Protein AF-K0RZ16-F1 (afdb_monomer)

Sequence (158 aa):
MEVPRKKAKTCPGDDTADDGATTSTAARRIAELRAELAKCKREHSRVVAELEREKIATEERHVQLVRNLNGALKWAYTVKAIPRDHWLEKGYTEEYADAMDEFQDRFKRIIKELRTGMVDGLISVTFRLLDHEDNNVTADHDDLLIPYWKEFADALIH

Mean predicted aligned error: 12.99 Å

Organism: Thalassiosira oceanica (NCBI:txid159749)

Secondary structure (DSSP, 8-state):
---PPPPP---------SHHHHHHHHHHHHHHHHHHHHHHHHHHHHHHHHHHHHHHHHHHHHHHHHHHHHHHHHHHHHPPPPPHHHHHHTT--HHHHHHHHHHHHHHHHHHHHHHHT---S--------B-TTSPBPPPPP-GGGHHHHHHHHHHH--

Structure (mmCIF, N/CA/C/O backbone):
data_AF-K0RZ16-F1
#
_entry.id   AF-K0RZ16-F1
#
loop_
_atom_site.group_PDB
_atom_site.id
_atom_site.type_symbol
_atom_site.label_atom_id
_atom_site.label_alt_id
_atom_site.label_comp_id
_atom_site.label_asym_id
_atom_site.label_entity_id
_atom_site.label_seq_id
_atom_site.pdbx_PDB_ins_code
_atom_site.Cartn_x
_atom_site.Cartn_y
_atom_site.Cartn_z
_atom_site.occupancy
_atom_site.B_iso_or_equiv
_atom_site.auth_seq_id
_atom_site.auth_comp_id
_atom_site.auth_asym_id
_atom_site.auth_atom_id
_atom_site.pdbx_PDB_model_num
ATOM 1 N N . MET A 1 1 ? 74.389 39.189 -91.836 1.00 38.91 1 MET A N 1
ATOM 2 C CA . MET A 1 1 ? 73.821 39.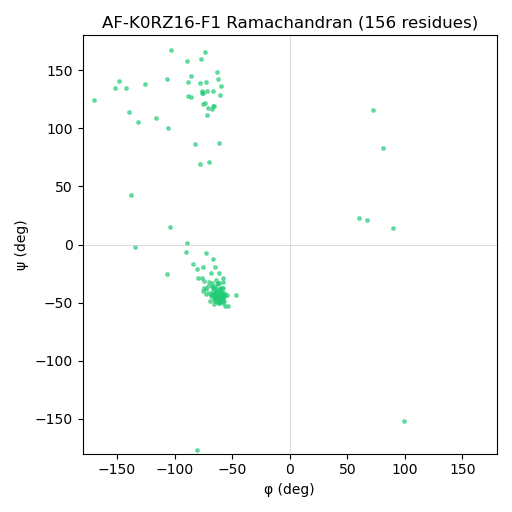181 -90.474 1.00 38.91 1 MET A CA 1
ATOM 3 C C . MET A 1 1 ? 72.768 38.090 -90.419 1.00 38.91 1 MET A C 1
ATOM 5 O O . MET A 1 1 ? 71.745 38.215 -91.079 1.00 38.91 1 MET A O 1
ATOM 9 N N . GLU A 1 2 ? 73.084 36.987 -89.745 1.00 45.41 2 GLU A N 1
ATOM 10 C CA . GLU A 1 2 ? 72.172 35.869 -89.484 1.00 45.41 2 GLU A CA 1
ATOM 11 C C . GLU A 1 2 ? 71.188 36.233 -88.371 1.00 45.41 2 GLU A C 1
ATOM 13 O O . GLU A 1 2 ? 71.631 36.682 -87.319 1.00 45.41 2 GLU A O 1
ATOM 18 N N . VAL A 1 3 ? 69.886 35.986 -88.570 1.00 39.47 3 VAL A N 1
ATOM 19 C CA . VAL A 1 3 ? 68.879 35.864 -87.496 1.00 39.47 3 VAL A CA 1
ATOM 20 C C . VAL A 1 3 ? 67.794 34.853 -87.956 1.00 39.47 3 VAL A C 1
ATOM 22 O O . VAL A 1 3 ? 67.484 34.815 -89.149 1.00 39.47 3 VAL A O 1
ATOM 25 N N . PRO A 1 4 ? 67.266 33.972 -87.075 1.00 47.09 4 PRO A N 1
ATOM 26 C CA . PRO A 1 4 ? 67.050 32.559 -87.400 1.00 47.09 4 PRO A CA 1
ATOM 27 C C . PRO A 1 4 ? 65.603 32.127 -87.715 1.00 47.09 4 PRO A C 1
ATOM 29 O O . PRO A 1 4 ? 64.617 32.817 -87.462 1.00 47.09 4 PRO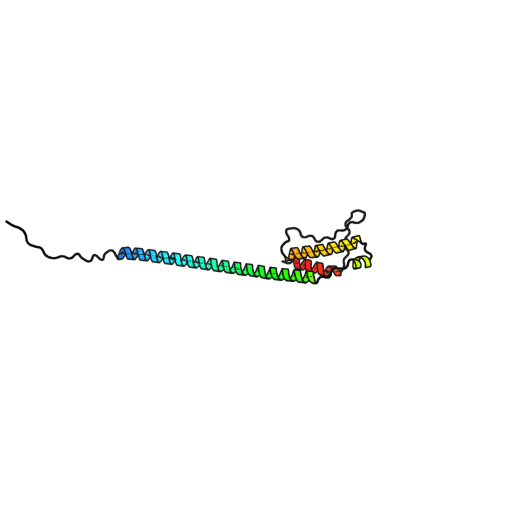 A O 1
ATOM 32 N N . ARG A 1 5 ? 65.509 30.907 -88.267 1.00 50.09 5 ARG A N 1
ATOM 33 C CA . ARG A 1 5 ? 64.298 30.194 -88.712 1.00 50.09 5 ARG A CA 1
ATOM 34 C C . ARG A 1 5 ? 63.299 29.939 -87.570 1.00 50.09 5 ARG A C 1
ATOM 36 O O . ARG A 1 5 ? 63.642 29.327 -86.561 1.00 50.09 5 ARG A O 1
ATOM 43 N N . LYS A 1 6 ? 62.034 30.318 -87.792 1.00 49.41 6 LYS A N 1
ATOM 44 C CA . LYS A 1 6 ? 60.875 29.978 -86.948 1.00 49.41 6 LYS A CA 1
ATOM 45 C C . LYS A 1 6 ? 60.615 28.465 -86.984 1.00 49.41 6 LYS A C 1
ATOM 47 O O . LYS A 1 6 ? 60.326 27.921 -88.047 1.00 49.41 6 LYS A O 1
ATOM 52 N N . LYS A 1 7 ? 60.684 27.794 -85.829 1.00 48.12 7 LYS A N 1
ATOM 53 C CA . LYS A 1 7 ? 60.157 26.432 -85.647 1.00 48.12 7 LYS A CA 1
ATOM 54 C C . LYS A 1 7 ? 58.692 26.517 -85.227 1.00 48.12 7 LYS A C 1
ATOM 56 O O . LYS A 1 7 ? 58.351 27.241 -84.296 1.00 48.12 7 LYS A O 1
ATOM 61 N N . ALA A 1 8 ? 57.841 25.796 -85.946 1.00 49.41 8 ALA A N 1
ATOM 62 C CA . ALA A 1 8 ? 56.441 25.603 -85.612 1.00 49.41 8 ALA A CA 1
ATOM 63 C C . ALA A 1 8 ? 56.262 24.382 -84.703 1.00 49.41 8 ALA A C 1
ATOM 65 O O . ALA A 1 8 ? 57.043 23.437 -84.784 1.00 49.41 8 ALA A O 1
ATOM 66 N N . LYS A 1 9 ? 55.125 24.398 -83.993 1.00 51.78 9 LYS A N 1
ATOM 67 C CA . LYS A 1 9 ? 54.388 23.245 -83.458 1.00 51.78 9 LYS A CA 1
ATOM 68 C C . LYS A 1 9 ? 55.047 22.547 -82.267 1.00 51.78 9 LYS A C 1
ATOM 70 O O . LYS A 1 9 ? 56.094 21.935 -82.408 1.00 51.78 9 LYS A O 1
ATOM 75 N N . THR A 1 10 ? 54.381 22.589 -81.115 1.00 40.34 10 THR A N 1
ATOM 76 C CA . THR A 1 10 ? 53.823 21.414 -80.415 1.00 40.34 10 THR A CA 1
ATOM 77 C C . THR A 1 10 ? 52.945 21.951 -79.278 1.00 40.34 10 THR A C 1
ATOM 79 O O . THR A 1 10 ? 53.396 22.775 -78.489 1.00 40.34 10 THR A O 1
ATOM 82 N N . CYS A 1 11 ? 51.674 21.553 -79.244 1.00 47.31 11 CYS A N 1
ATOM 83 C CA . CYS A 1 11 ? 50.809 21.740 -78.080 1.00 47.31 11 CYS A CA 1
ATOM 84 C C . CYS A 1 11 ? 51.276 20.765 -76.987 1.00 47.31 11 CYS A C 1
ATOM 86 O O . CYS A 1 11 ? 51.416 19.587 -77.316 1.00 47.31 11 CYS A O 1
ATOM 88 N N . PRO A 1 12 ? 51.468 21.171 -75.722 1.00 47.12 12 PRO A N 1
ATOM 89 C CA . PRO A 1 12 ? 51.292 20.227 -74.627 1.00 47.12 12 PRO A CA 1
ATOM 90 C C . PRO A 1 12 ? 49.773 20.004 -74.542 1.00 47.12 12 PRO A C 1
ATOM 92 O O . PRO A 1 12 ? 49.012 20.956 -74.403 1.00 47.12 12 PRO A O 1
ATOM 95 N N . GLY A 1 13 ? 49.258 18.826 -74.880 1.00 42.22 13 GLY A N 1
ATOM 96 C CA . GLY A 1 13 ? 49.574 17.617 -74.135 1.00 42.22 13 GLY A CA 1
ATOM 97 C C . GLY A 1 13 ? 48.670 17.658 -72.916 1.00 42.22 13 GLY A C 1
ATOM 98 O O . GLY A 1 13 ? 49.044 18.218 -71.895 1.00 42.22 13 GLY A O 1
ATOM 99 N N . ASP A 1 14 ? 47.435 17.204 -73.115 1.00 52.53 14 ASP A N 1
ATOM 100 C CA . ASP A 1 14 ? 46.444 16.965 -72.075 1.00 52.53 14 ASP A CA 1
ATOM 101 C C . ASP A 1 14 ? 47.019 15.892 -71.139 1.00 52.53 14 ASP A C 1
ATOM 103 O O . ASP A 1 14 ? 46.861 14.695 -71.372 1.00 52.53 14 ASP A O 1
ATOM 107 N N . ASP A 1 15 ? 47.789 16.316 -70.135 1.00 46.03 15 ASP A N 1
ATOM 108 C CA . ASP A 1 15 ? 48.266 15.442 -69.068 1.00 46.03 15 ASP A CA 1
ATOM 109 C C . ASP A 1 15 ? 47.112 15.227 -68.083 1.00 46.03 15 ASP A C 1
ATOM 111 O O . ASP A 1 15 ? 47.109 15.685 -66.939 1.00 46.03 15 ASP A O 1
ATOM 115 N N . THR A 1 16 ? 46.102 14.492 -68.550 1.00 54.75 16 THR A N 1
ATOM 116 C CA . THR A 1 16 ? 45.113 13.820 -67.711 1.00 54.75 16 THR A CA 1
ATOM 117 C C . THR A 1 16 ? 45.813 12.664 -66.983 1.00 54.75 16 THR A C 1
ATOM 119 O O . THR A 1 16 ? 45.643 11.490 -67.302 1.00 54.75 16 THR A O 1
ATOM 122 N N . ALA A 1 17 ? 46.674 12.990 -66.021 1.00 52.56 17 ALA A N 1
ATOM 123 C CA . ALA A 1 17 ? 47.398 12.015 -65.210 1.00 52.56 17 ALA A CA 1
ATOM 124 C C . ALA A 1 17 ? 47.433 12.429 -63.730 1.00 52.56 17 ALA A C 1
ATOM 126 O O . ALA A 1 17 ? 48.458 12.311 -63.072 1.00 52.56 17 ALA A O 1
ATOM 127 N N . ASP A 1 18 ? 46.305 12.907 -63.199 1.00 51.34 18 ASP A N 1
ATOM 128 C CA . ASP A 1 18 ? 46.119 13.121 -61.750 1.00 51.34 18 ASP A CA 1
ATOM 129 C C . ASP A 1 18 ? 44.763 12.594 -61.225 1.00 51.34 18 ASP A C 1
ATOM 131 O O . ASP A 1 18 ? 44.476 12.573 -60.027 1.00 51.34 18 ASP A O 1
ATOM 135 N N . ASP A 1 19 ? 43.918 12.067 -62.114 1.00 54.88 19 ASP A N 1
ATOM 136 C CA . ASP A 1 19 ? 42.561 11.646 -61.752 1.00 54.88 19 ASP A CA 1
ATOM 137 C C . ASP A 1 19 ? 42.541 10.313 -60.980 1.00 54.88 19 ASP A C 1
ATOM 139 O O . ASP A 1 19 ? 41.683 10.090 -60.129 1.00 54.88 19 ASP A O 1
ATOM 143 N N . GLY A 1 20 ? 43.515 9.420 -61.196 1.00 56.53 20 GLY A N 1
ATOM 144 C CA . GLY A 1 20 ? 43.532 8.080 -60.588 1.00 56.53 20 GLY A CA 1
ATOM 145 C C . GLY A 1 20 ? 43.858 8.055 -59.086 1.00 56.53 20 GLY A C 1
ATOM 146 O O . GLY A 1 20 ? 43.205 7.344 -58.316 1.00 56.53 20 GLY A O 1
ATOM 147 N N . ALA A 1 21 ? 44.843 8.844 -58.642 1.00 58.94 21 ALA A N 1
ATOM 148 C CA . ALA A 1 21 ? 45.249 8.911 -57.231 1.00 58.94 21 ALA A CA 1
ATOM 149 C C . ALA A 1 21 ? 44.226 9.686 -56.381 1.00 58.94 21 ALA A C 1
ATOM 151 O O . ALA A 1 21 ? 43.889 9.289 -55.256 1.00 58.94 21 ALA A O 1
ATOM 152 N N . THR A 1 22 ? 43.666 10.747 -56.961 1.00 63.78 22 THR A N 1
ATOM 153 C CA . THR A 1 22 ? 42.627 11.586 -56.359 1.00 63.78 22 THR A CA 1
ATOM 154 C C . THR A 1 22 ? 41.298 10.829 -56.260 1.00 63.78 22 THR A C 1
ATOM 156 O O . THR A 1 22 ? 40.677 10.810 -55.193 1.00 63.78 22 THR A O 1
ATOM 159 N N . THR A 1 23 ? 40.920 10.073 -57.300 1.00 69.25 23 THR A N 1
ATOM 160 C CA . THR A 1 23 ? 39.737 9.190 -57.290 1.00 69.25 23 THR A CA 1
ATOM 161 C C . THR A 1 23 ? 39.862 8.058 -56.268 1.00 69.25 23 THR A C 1
ATOM 163 O O . THR A 1 23 ? 38.907 7.775 -55.543 1.00 69.25 23 THR A O 1
ATOM 166 N N . SER A 1 24 ? 41.041 7.441 -56.135 1.00 77.19 24 SER A N 1
ATOM 167 C CA . SER A 1 24 ? 41.299 6.398 -55.127 1.00 77.19 24 SER A CA 1
ATOM 168 C C . SER A 1 24 ? 41.181 6.932 -53.689 1.00 77.19 24 SER A C 1
ATOM 170 O O . SER A 1 24 ? 40.559 6.313 -52.819 1.00 77.19 24 SER A O 1
ATOM 172 N N . THR A 1 25 ? 41.694 8.141 -53.443 1.00 90.19 25 THR A N 1
ATOM 173 C CA . THR A 1 25 ? 41.589 8.811 -52.137 1.00 90.19 25 THR A CA 1
ATOM 174 C C . THR A 1 25 ? 40.143 9.192 -51.807 1.00 90.19 25 THR A C 1
ATOM 176 O O . THR A 1 25 ? 39.685 8.956 -50.684 1.00 90.19 25 THR A O 1
ATOM 179 N N . ALA A 1 26 ? 39.397 9.710 -52.787 1.00 89.38 26 ALA A N 1
ATOM 180 C CA . ALA A 1 26 ? 37.978 10.019 -52.643 1.00 89.38 26 ALA A CA 1
ATOM 181 C C . ALA A 1 26 ? 37.139 8.757 -52.375 1.00 89.38 26 ALA A C 1
ATOM 183 O O . ALA A 1 26 ? 36.315 8.748 -51.459 1.00 89.38 26 ALA A O 1
ATOM 184 N N . ALA A 1 27 ? 37.393 7.661 -53.097 1.00 91.56 27 ALA A N 1
ATOM 185 C CA . ALA A 1 27 ? 36.712 6.382 -52.897 1.00 91.56 27 ALA A CA 1
ATOM 186 C C . ALA A 1 27 ? 36.932 5.823 -51.482 1.00 91.56 27 ALA A C 1
ATOM 188 O O . ALA A 1 27 ? 35.979 5.380 -50.835 1.00 91.56 27 ALA A O 1
ATOM 189 N N . ARG A 1 28 ? 38.162 5.918 -50.958 1.00 93.94 28 ARG A N 1
ATOM 190 C CA . ARG A 1 28 ? 38.481 5.533 -49.575 1.00 93.94 28 ARG A CA 1
ATOM 191 C C . ARG A 1 28 ? 37.705 6.369 -48.558 1.00 93.94 28 ARG A C 1
ATOM 193 O O . ARG A 1 28 ? 37.124 5.807 -47.632 1.00 93.94 28 ARG A O 1
ATOM 200 N N . ARG A 1 29 ? 37.642 7.692 -48.746 1.00 95.06 29 ARG A N 1
ATOM 201 C CA . ARG A 1 29 ? 36.910 8.585 -47.834 1.00 95.06 29 ARG A CA 1
ATOM 202 C C . ARG A 1 29 ? 35.402 8.340 -47.872 1.00 95.06 29 ARG A C 1
ATOM 204 O O . ARG A 1 29 ? 34.752 8.357 -46.831 1.00 95.06 29 ARG A O 1
ATOM 211 N N . ILE A 1 30 ? 34.848 8.053 -49.050 1.00 95.44 30 ILE A N 1
ATOM 212 C CA . ILE A 1 30 ? 33.441 7.664 -49.211 1.00 95.44 30 ILE A CA 1
ATOM 213 C C . ILE A 1 30 ? 33.156 6.343 -48.484 1.00 95.44 30 ILE A C 1
ATOM 215 O O . ILE A 1 30 ? 32.127 6.225 -47.818 1.00 95.44 30 ILE A O 1
ATOM 219 N N . ALA A 1 31 ? 34.049 5.353 -48.581 1.00 95.56 31 ALA A N 1
ATOM 220 C CA . ALA A 1 31 ? 33.897 4.080 -47.878 1.00 95.56 31 ALA A CA 1
ATOM 221 C C . ALA A 1 31 ? 33.936 4.255 -46.349 1.00 95.56 31 ALA A C 1
ATOM 223 O O . ALA A 1 31 ? 33.087 3.706 -45.649 1.00 95.56 31 ALA A O 1
ATOM 224 N N . GLU A 1 32 ? 34.861 5.074 -45.846 1.00 96.56 32 GLU A N 1
ATOM 225 C CA . GLU A 1 32 ? 34.977 5.419 -44.425 1.00 96.56 32 GLU A CA 1
ATOM 226 C C . GLU A 1 32 ? 33.710 6.116 -43.907 1.00 96.56 32 GLU A C 1
ATOM 228 O O . GLU A 1 32 ? 33.109 5.670 -42.932 1.00 96.56 32 GLU A O 1
ATOM 233 N N . LEU A 1 33 ? 33.223 7.141 -44.616 1.00 97.25 33 LEU A N 1
ATOM 234 C CA . LEU A 1 33 ? 31.987 7.844 -44.253 1.00 97.25 33 LEU A CA 1
ATOM 235 C C . LEU A 1 33 ? 30.764 6.918 -44.255 1.00 97.25 33 LEU A C 1
ATOM 237 O O . LEU A 1 33 ? 29.893 7.038 -43.396 1.00 97.25 33 LEU A O 1
ATOM 241 N N . ARG A 1 34 ? 30.688 5.969 -45.196 1.00 97.19 34 ARG A N 1
ATOM 242 C CA . ARG A 1 34 ? 29.615 4.961 -45.222 1.00 97.19 34 ARG A CA 1
ATOM 243 C C . ARG A 1 34 ? 29.698 4.008 -44.031 1.00 97.19 34 ARG A C 1
ATOM 245 O O . ARG A 1 34 ? 28.655 3.667 -43.474 1.00 97.19 34 ARG A O 1
ATOM 252 N N . ALA A 1 35 ? 30.902 3.595 -43.638 1.00 97.44 35 ALA A N 1
ATOM 253 C CA . ALA A 1 35 ? 31.113 2.736 -42.477 1.00 97.44 35 ALA A CA 1
ATOM 254 C C . ALA A 1 35 ? 30.724 3.449 -41.172 1.00 97.44 35 ALA A C 1
ATOM 256 O O . ALA A 1 35 ? 29.976 2.884 -40.370 1.00 97.44 35 ALA A O 1
ATOM 257 N N . GLU A 1 36 ? 31.138 4.706 -41.003 1.00 97.56 36 GLU A N 1
ATOM 258 C CA . GLU A 1 36 ? 30.762 5.529 -39.849 1.00 97.56 36 GLU A CA 1
ATOM 259 C C . GLU A 1 36 ? 29.256 5.809 -39.814 1.00 97.56 36 GLU A C 1
ATOM 261 O O . GLU A 1 36 ? 28.624 5.657 -38.771 1.00 97.56 36 GLU A O 1
ATOM 266 N N . LEU A 1 37 ? 28.625 6.099 -40.958 1.00 97.75 37 LEU A N 1
ATOM 267 C CA . LEU A 1 37 ? 27.170 6.252 -41.032 1.00 97.75 37 LEU A CA 1
ATOM 268 C C . LEU A 1 37 ? 26.443 4.958 -40.635 1.00 97.75 37 LEU A C 1
ATOM 270 O O . LEU A 1 37 ? 25.445 5.001 -39.917 1.00 97.75 37 LEU A O 1
ATOM 274 N N . ALA A 1 38 ? 26.926 3.798 -41.088 1.00 97.88 38 ALA A N 1
ATOM 275 C CA . ALA A 1 38 ? 26.347 2.506 -40.729 1.00 97.88 38 ALA A CA 1
ATOM 276 C C . ALA A 1 38 ? 26.544 2.177 -39.241 1.00 97.88 38 ALA A C 1
ATOM 278 O O . ALA A 1 38 ? 25.666 1.583 -38.612 1.00 97.88 38 ALA A O 1
ATOM 279 N N . LYS A 1 39 ? 27.681 2.561 -38.656 1.00 98.06 39 LYS A N 1
ATOM 280 C CA . LYS A 1 39 ? 27.930 2.454 -37.216 1.00 98.06 39 LYS A CA 1
ATOM 281 C C . LYS A 1 39 ? 26.993 3.370 -36.425 1.00 98.06 39 LYS A C 1
ATOM 283 O O . LYS A 1 39 ? 26.267 2.871 -35.571 1.00 98.06 39 LYS A O 1
ATOM 288 N N . CYS A 1 40 ? 26.915 4.648 -36.789 1.00 97.69 40 CYS A N 1
ATOM 289 C CA . CYS A 1 40 ? 26.035 5.632 -36.162 1.00 97.69 40 CYS A CA 1
ATOM 290 C C . CYS A 1 40 ? 24.562 5.199 -36.214 1.00 97.69 40 CYS A C 1
ATOM 292 O O . CYS A 1 40 ? 23.869 5.236 -35.203 1.00 97.69 40 CYS A O 1
ATOM 294 N N . LYS A 1 41 ? 24.089 4.688 -37.359 1.00 98.00 41 LYS A N 1
ATOM 295 C CA . LYS A 1 41 ? 22.724 4.152 -37.488 1.00 98.00 41 LYS A CA 1
ATOM 296 C C . LYS A 1 41 ? 22.459 2.986 -36.537 1.00 98.00 41 LYS A C 1
ATOM 298 O O . LYS A 1 41 ? 21.399 2.944 -35.924 1.00 98.00 41 LYS A O 1
ATOM 303 N N . ARG A 1 42 ? 23.410 2.056 -36.392 1.00 97.94 42 ARG A N 1
ATOM 304 C CA . ARG A 1 42 ? 23.275 0.924 -35.459 1.00 97.94 42 ARG A CA 1
ATOM 305 C C . ARG A 1 42 ? 23.224 1.391 -34.008 1.00 97.94 42 ARG A C 1
ATOM 307 O O . ARG A 1 42 ? 22.380 0.917 -33.254 1.00 97.94 42 ARG A O 1
ATOM 314 N N . GLU A 1 43 ? 24.096 2.319 -33.631 1.00 98.00 43 GLU A N 1
ATOM 315 C CA . GLU A 1 43 ? 24.108 2.899 -32.286 1.00 98.00 43 GLU A CA 1
ATOM 316 C C . GLU A 1 43 ? 22.807 3.651 -31.996 1.00 98.00 43 GLU A C 1
A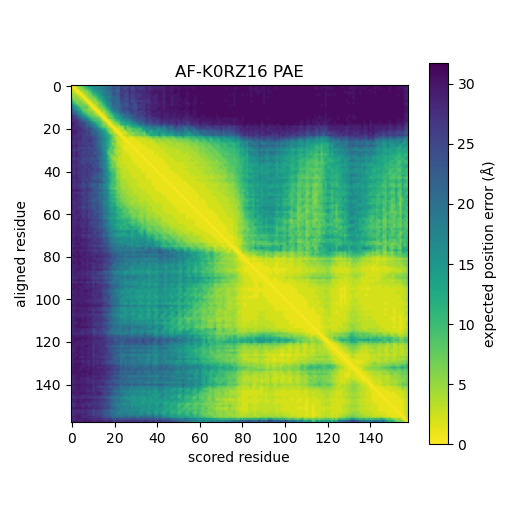TOM 318 O O . GLU A 1 43 ? 22.190 3.413 -30.961 1.00 98.00 43 GLU A O 1
ATOM 323 N N . HIS A 1 44 ? 22.329 4.462 -32.942 1.00 97.88 44 HIS A N 1
ATOM 324 C CA . HIS A 1 44 ? 21.045 5.150 -32.841 1.00 97.88 44 HIS A CA 1
ATOM 325 C C . HIS A 1 44 ? 19.884 4.162 -32.676 1.00 97.88 44 HIS A C 1
ATOM 327 O O . HIS A 1 44 ? 19.079 4.311 -31.764 1.00 97.88 44 HIS A O 1
ATOM 333 N N . SER A 1 45 ? 19.805 3.116 -33.507 1.00 98.19 45 SER A N 1
ATOM 334 C CA . SER A 1 45 ? 18.773 2.079 -33.372 1.00 98.19 45 SER A CA 1
ATOM 335 C C . SER A 1 45 ? 18.820 1.383 -32.012 1.00 98.19 45 SER A C 1
ATOM 337 O O . SER A 1 45 ? 17.769 1.090 -31.448 1.00 98.19 45 SER A O 1
ATOM 339 N N . ARG A 1 46 ? 20.017 1.144 -31.462 1.00 98.38 46 ARG A N 1
ATOM 340 C CA . ARG A 1 46 ? 20.172 0.561 -30.125 1.00 98.38 46 ARG A CA 1
ATOM 341 C C . ARG A 1 46 ? 19.639 1.496 -29.041 1.00 98.38 46 ARG A C 1
ATOM 343 O O . ARG A 1 46 ? 18.860 1.047 -28.209 1.00 98.38 46 ARG A O 1
ATOM 350 N N . VAL A 1 47 ? 20.029 2.770 -29.079 1.00 98.12 47 VAL A N 1
ATOM 351 C CA . VAL A 1 47 ? 19.585 3.779 -28.104 1.00 98.12 47 VAL A CA 1
ATOM 352 C C . VAL A 1 47 ? 18.074 3.985 -28.183 1.00 98.12 47 VAL A C 1
ATOM 354 O O . VAL A 1 47 ? 17.416 4.023 -27.153 1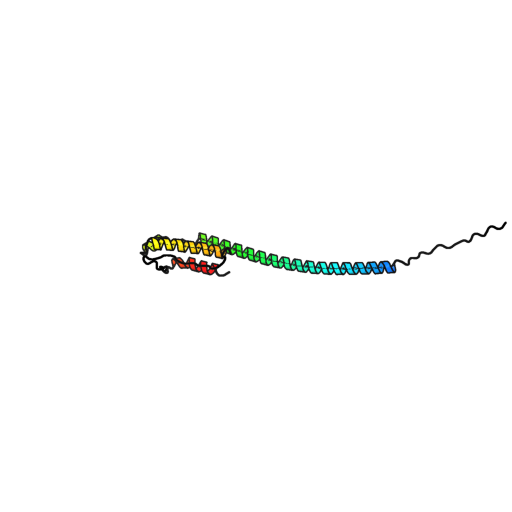.00 98.12 47 VAL A O 1
ATOM 357 N N . VAL A 1 48 ? 17.497 4.037 -29.386 1.00 98.44 48 VAL A N 1
ATOM 358 C CA . VAL A 1 48 ? 16.039 4.139 -29.561 1.00 98.44 48 VAL A CA 1
ATOM 359 C C . VAL A 1 48 ? 15.319 2.926 -28.970 1.00 98.44 48 VAL A C 1
ATOM 361 O O . VAL A 1 48 ? 14.317 3.090 -28.283 1.00 98.44 48 VAL A O 1
ATOM 364 N N . ALA A 1 49 ? 15.828 1.710 -29.188 1.00 98.19 49 ALA A N 1
ATOM 365 C CA . ALA A 1 49 ? 15.226 0.504 -28.619 1.00 98.19 49 ALA A CA 1
ATOM 366 C C . ALA A 1 49 ? 15.344 0.440 -27.085 1.00 98.19 49 ALA A C 1
ATOM 368 O O . ALA A 1 49 ? 14.478 -0.113 -26.412 1.00 98.19 49 ALA A O 1
ATOM 369 N N . GLU A 1 50 ? 16.424 0.970 -26.516 1.00 98.12 50 GLU A N 1
ATOM 370 C CA . GLU A 1 50 ? 16.597 1.098 -25.068 1.00 98.12 50 GLU A CA 1
ATOM 371 C C . GLU A 1 50 ? 15.642 2.135 -24.478 1.00 98.12 50 GLU A C 1
ATOM 373 O O . GLU A 1 50 ? 14.889 1.805 -23.565 1.00 98.12 50 GLU A O 1
ATOM 378 N N . LEU A 1 51 ? 15.573 3.320 -25.085 1.00 98.19 51 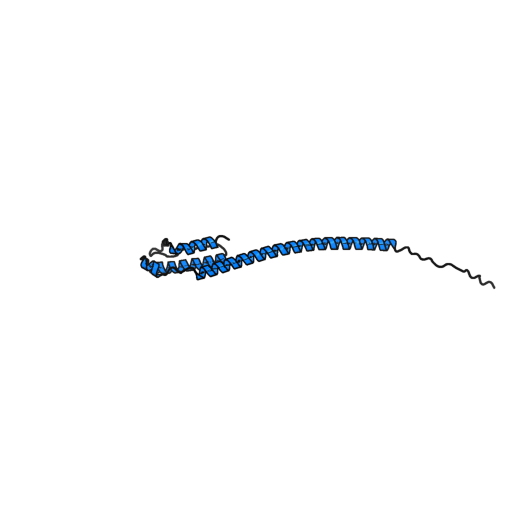LEU A N 1
ATOM 379 C CA . LEU A 1 51 ? 14.670 4.388 -24.671 1.00 98.19 51 LEU A CA 1
ATOM 380 C C . LEU A 1 51 ? 13.200 3.954 -24.725 1.00 98.19 51 LEU A C 1
ATOM 382 O O . LEU A 1 51 ? 12.441 4.250 -23.806 1.00 98.19 51 LEU A O 1
ATOM 386 N N . GLU A 1 52 ? 12.785 3.222 -25.764 1.00 98.19 52 GLU A N 1
ATOM 387 C CA . GLU A 1 52 ? 11.402 2.740 -25.854 1.00 98.19 52 GLU A CA 1
ATOM 388 C C . GLU A 1 52 ? 11.089 1.712 -24.755 1.00 98.19 52 GLU A C 1
ATOM 390 O O . GLU A 1 52 ? 10.004 1.738 -24.178 1.00 98.19 52 GLU A O 1
ATOM 395 N N . ARG A 1 53 ? 12.050 0.849 -24.396 1.00 97.88 53 ARG A N 1
ATOM 396 C CA . ARG A 1 53 ? 11.885 -0.092 -23.275 1.00 97.88 53 ARG A CA 1
ATOM 397 C C . ARG A 1 53 ? 11.764 0.630 -21.938 1.00 97.88 53 ARG A C 1
ATOM 399 O O . ARG A 1 53 ? 10.881 0.296 -21.153 1.00 97.88 53 ARG A O 1
ATOM 406 N N . GLU A 1 54 ? 12.609 1.625 -21.684 1.00 97.56 54 GLU A N 1
ATOM 407 C CA . GLU A 1 54 ? 12.534 2.427 -20.458 1.00 97.56 54 GLU A CA 1
ATOM 408 C C . GLU A 1 54 ? 11.237 3.232 -20.372 1.00 97.56 54 GLU A C 1
ATOM 410 O O . GLU A 1 54 ? 10.639 3.338 -19.297 1.00 97.56 54 GLU A O 1
ATOM 415 N N . LYS A 1 55 ? 10.772 3.767 -21.504 1.00 97.75 55 LYS A N 1
ATOM 416 C CA . LYS A 1 55 ? 9.498 4.475 -21.601 1.00 97.75 55 LYS A CA 1
ATOM 417 C C . LYS A 1 55 ? 8.330 3.554 -21.254 1.00 97.75 55 LYS A C 1
ATOM 419 O O . LYS A 1 55 ? 7.530 3.925 -20.402 1.00 97.75 55 LYS A O 1
ATOM 424 N N . ILE A 1 56 ? 8.261 2.357 -21.844 1.00 97.69 56 ILE A N 1
ATOM 425 C CA . ILE A 1 56 ? 7.221 1.361 -21.528 1.00 97.69 56 ILE A CA 1
ATOM 426 C C . ILE A 1 56 ? 7.260 1.001 -20.039 1.00 97.69 56 ILE A C 1
ATOM 428 O O . ILE A 1 56 ? 6.245 1.117 -19.360 1.00 97.69 56 ILE A O 1
ATOM 432 N N . ALA A 1 57 ? 8.434 0.661 -19.503 1.00 96.00 57 ALA A N 1
ATOM 433 C CA . ALA A 1 57 ? 8.577 0.304 -18.091 1.00 96.00 57 ALA A CA 1
ATOM 434 C C . ALA A 1 57 ? 8.191 1.457 -17.143 1.00 96.00 57 ALA A C 1
ATOM 436 O O . ALA A 1 57 ? 7.701 1.245 -16.034 1.00 96.00 57 ALA A O 1
ATOM 437 N N . THR A 1 58 ? 8.427 2.704 -17.548 1.00 94.75 58 THR A N 1
ATOM 438 C CA . THR A 1 58 ? 8.040 3.880 -16.759 1.00 94.75 58 THR A CA 1
ATOM 439 C C . THR A 1 58 ? 6.538 4.136 -16.828 1.00 94.75 58 THR A C 1
ATOM 441 O O . THR A 1 58 ? 5.936 4.419 -15.794 1.00 94.75 58 THR A O 1
ATOM 444 N N . GLU A 1 59 ? 5.922 3.961 -17.996 1.00 96.44 59 GLU A N 1
ATOM 445 C CA . GLU A 1 59 ? 4.471 4.056 -18.168 1.00 96.44 59 GLU A CA 1
ATOM 446 C C . GLU A 1 59 ? 3.742 2.971 -17.360 1.00 96.44 59 GLU A C 1
ATOM 448 O O . GLU A 1 59 ? 2.798 3.269 -16.636 1.00 96.44 59 GLU A O 1
ATOM 453 N N . GLU A 1 60 ? 4.224 1.726 -17.389 1.00 95.12 60 GLU A N 1
ATOM 454 C CA . GLU A 1 60 ? 3.669 0.621 -16.594 1.00 95.12 60 GLU A CA 1
ATOM 455 C C . GLU A 1 60 ? 3.728 0.914 -15.089 1.00 95.12 60 GLU A C 1
ATOM 457 O O . GLU A 1 60 ? 2.727 0.763 -14.382 1.00 95.12 60 GLU A O 1
ATOM 462 N N . ARG A 1 61 ? 4.873 1.412 -14.598 1.00 89.81 61 ARG A N 1
ATOM 463 C CA . ARG A 1 61 ? 5.010 1.861 -13.203 1.00 89.81 61 ARG A CA 1
ATOM 464 C C . ARG A 1 61 ? 4.037 2.992 -12.873 1.00 89.81 61 ARG A C 1
ATOM 466 O O . ARG A 1 61 ? 3.444 2.986 -11.795 1.00 89.81 61 ARG A O 1
ATOM 473 N N . HIS A 1 62 ? 3.846 3.944 -13.786 1.00 90.38 62 HIS A N 1
ATOM 474 C CA . HIS A 1 62 ? 2.912 5.049 -13.590 1.00 90.38 62 HIS A CA 1
ATOM 475 C C . HIS A 1 62 ? 1.456 4.567 -13.524 1.00 90.38 62 HIS A C 1
ATOM 477 O O . HIS A 1 62 ? 0.734 4.924 -12.592 1.00 90.38 62 HIS A O 1
ATOM 483 N N . VAL A 1 63 ? 1.035 3.702 -14.449 1.00 92.44 63 VAL A N 1
ATOM 484 C CA . VAL A 1 63 ? -0.310 3.106 -14.464 1.00 92.44 63 VAL A CA 1
ATOM 485 C C . VAL A 1 63 ? -0.576 2.324 -13.179 1.00 92.44 63 VAL A C 1
ATOM 487 O O . VAL A 1 63 ? -1.642 2.476 -12.573 1.00 92.44 63 VAL A O 1
ATOM 490 N N . GLN A 1 64 ? 0.395 1.527 -12.724 1.00 85.81 64 GLN A N 1
ATOM 491 C CA . GLN A 1 64 ? 0.274 0.785 -11.471 1.00 85.81 64 GLN A CA 1
ATOM 492 C C . GLN A 1 64 ? 0.137 1.728 -10.268 1.00 85.81 64 GLN A C 1
ATOM 494 O O . GLN A 1 64 ? -0.740 1.524 -9.427 1.00 85.81 64 GLN A O 1
ATOM 499 N N . LEU A 1 65 ? 0.936 2.797 -10.209 1.00 84.12 65 LEU A N 1
ATOM 500 C CA . LEU A 1 65 ? 0.845 3.805 -9.153 1.00 84.12 65 LEU A CA 1
ATOM 501 C C . LEU A 1 65 ? -0.530 4.487 -9.137 1.00 84.12 65 LEU A C 1
ATOM 503 O O . LEU A 1 65 ? -1.155 4.587 -8.083 1.00 84.12 65 LEU A O 1
ATOM 507 N N . VAL A 1 66 ? -1.041 4.913 -10.295 1.00 86.94 66 VAL A N 1
ATOM 508 C CA . VAL A 1 66 ? -2.369 5.542 -10.406 1.00 86.94 66 VAL A CA 1
ATOM 509 C C . VAL A 1 66 ? -3.470 4.585 -9.949 1.00 86.94 66 VAL A C 1
ATOM 511 O O . VAL A 1 66 ? -4.382 4.986 -9.222 1.00 86.94 66 VAL A O 1
ATOM 514 N N . ARG A 1 67 ? -3.386 3.303 -10.322 1.00 85.75 67 ARG A N 1
ATOM 515 C CA . ARG A 1 67 ? -4.329 2.275 -9.866 1.00 85.75 67 ARG A CA 1
ATOM 516 C C . ARG A 1 67 ? -4.284 2.103 -8.346 1.00 85.75 67 ARG A C 1
ATOM 518 O O . ARG A 1 67 ? -5.343 2.080 -7.718 1.00 85.75 67 ARG A O 1
ATOM 525 N N . ASN A 1 68 ? -3.087 2.031 -7.765 1.00 79.19 68 ASN A N 1
ATOM 526 C CA . ASN A 1 68 ? -2.888 1.906 -6.320 1.00 79.19 68 ASN A CA 1
ATOM 527 C C . ASN A 1 68 ? -3.443 3.124 -5.567 1.00 79.19 68 ASN A C 1
ATOM 529 O O . ASN A 1 68 ? -4.161 2.961 -4.580 1.00 79.19 68 ASN A O 1
ATOM 533 N N . LEU A 1 69 ? -3.186 4.337 -6.065 1.00 80.88 69 LEU A N 1
ATOM 534 C CA . LEU A 1 69 ? -3.710 5.582 -5.497 1.00 80.88 69 LEU A CA 1
ATOM 535 C C . LEU A 1 69 ? -5.240 5.641 -5.550 1.00 80.88 69 LEU A C 1
ATOM 537 O O . LEU A 1 69 ? -5.877 5.967 -4.549 1.00 80.88 69 LEU A O 1
ATOM 541 N N . ASN A 1 70 ? -5.844 5.275 -6.682 1.00 82.31 70 ASN A N 1
ATOM 542 C CA . ASN A 1 70 ? -7.301 5.222 -6.814 1.00 82.31 70 ASN A CA 1
ATOM 543 C C . ASN A 1 70 ? -7.924 4.177 -5.877 1.00 82.31 70 ASN A C 1
ATOM 545 O O . ASN A 1 70 ? -8.962 4.440 -5.266 1.00 82.31 70 ASN A O 1
ATOM 549 N N . GLY A 1 71 ? -7.284 3.013 -5.726 1.00 78.81 71 GLY A N 1
ATOM 550 C CA . GLY A 1 71 ? -7.677 1.997 -4.748 1.00 78.81 71 GLY A CA 1
ATOM 551 C C . GLY A 1 71 ? -7.615 2.525 -3.313 1.00 78.81 71 GLY A C 1
ATOM 552 O O . GLY A 1 71 ? -8.590 2.403 -2.573 1.00 78.81 71 GLY A O 1
ATOM 553 N N . ALA A 1 72 ? -6.516 3.197 -2.951 1.00 72.56 72 ALA A N 1
ATOM 554 C CA . ALA A 1 72 ? -6.336 3.821 -1.641 1.00 72.56 72 ALA A CA 1
ATOM 555 C C . ALA A 1 72 ? -7.430 4.850 -1.339 1.00 72.56 72 ALA A C 1
ATOM 557 O O . ALA A 1 72 ? -8.015 4.831 -0.258 1.00 72.56 72 ALA A O 1
ATOM 558 N N . LEU A 1 73 ? -7.721 5.723 -2.307 1.00 75.44 73 LEU A N 1
ATOM 559 C CA . LEU A 1 73 ? -8.732 6.764 -2.170 1.00 75.44 73 LEU A CA 1
ATOM 560 C C . LEU A 1 73 ? -10.121 6.149 -1.978 1.00 75.44 73 LEU A C 1
ATOM 562 O O . LEU A 1 73 ? -10.839 6.517 -1.052 1.00 75.44 73 LEU A O 1
ATOM 566 N N . LYS A 1 74 ? -10.481 5.164 -2.809 1.00 79.69 74 LYS A N 1
ATOM 567 C CA . LYS A 1 74 ? -11.764 4.463 -2.703 1.00 79.69 74 LYS A CA 1
ATOM 568 C C . LYS A 1 74 ? -11.915 3.765 -1.354 1.00 79.69 74 LYS A C 1
ATOM 570 O O . LYS A 1 74 ? -12.978 3.866 -0.747 1.00 79.69 74 LYS A O 1
ATOM 575 N N . TRP A 1 75 ? -10.875 3.088 -0.872 1.00 77.94 75 TRP A N 1
ATOM 576 C CA . TRP A 1 75 ? -10.901 2.457 0.445 1.00 77.94 75 TRP A CA 1
ATOM 577 C C . TRP A 1 75 ? -11.067 3.487 1.565 1.00 77.94 75 TRP A C 1
ATOM 579 O O . TRP A 1 75 ? -11.981 3.357 2.374 1.00 77.94 75 TRP A O 1
ATOM 589 N N . ALA A 1 76 ? -10.265 4.555 1.562 1.00 72.31 76 ALA A N 1
ATOM 590 C CA . ALA A 1 76 ? -10.345 5.607 2.574 1.00 72.31 76 ALA A CA 1
ATOM 591 C C . ALA A 1 76 ? -11.741 6.254 2.644 1.00 72.31 76 ALA A C 1
ATOM 593 O O . ALA A 1 76 ? -12.182 6.638 3.723 1.00 72.31 76 ALA A O 1
ATOM 594 N N . TYR A 1 77 ? -12.454 6.335 1.515 1.00 65.81 77 TYR A N 1
ATOM 595 C CA . TYR A 1 77 ? -13.836 6.819 1.467 1.00 65.81 77 TYR A CA 1
ATOM 596 C C . TYR A 1 77 ? -14.900 5.784 1.859 1.00 65.81 77 TYR A C 1
ATOM 598 O O . TYR A 1 77 ? -16.022 6.172 2.175 1.00 65.81 77 TYR A O 1
ATOM 606 N N . THR A 1 78 ? -14.604 4.484 1.793 1.00 76.56 78 THR A N 1
ATOM 607 C CA . THR A 1 78 ? -15.605 3.417 1.991 1.00 76.56 78 THR A CA 1
ATOM 608 C C . THR A 1 78 ? -15.477 2.697 3.323 1.00 76.56 78 THR A C 1
ATOM 610 O O . THR A 1 78 ? -16.477 2.171 3.816 1.00 76.56 78 THR A O 1
ATOM 613 N N . VAL A 1 79 ? -14.288 2.681 3.930 1.00 80.88 79 VAL A N 1
ATOM 614 C CA . VAL A 1 79 ? -14.095 2.083 5.248 1.00 80.88 79 VAL A CA 1
ATOM 615 C C . VAL A 1 79 ? -14.837 2.919 6.289 1.00 80.88 79 VAL A C 1
ATOM 617 O O . VAL A 1 79 ? -14.559 4.100 6.495 1.00 80.88 79 VAL A O 1
ATOM 620 N N . LYS A 1 80 ? -15.838 2.314 6.928 1.00 82.31 80 LYS A N 1
ATOM 621 C CA . LYS A 1 80 ? -16.528 2.948 8.048 1.00 82.31 80 LYS A CA 1
ATOM 622 C C . LYS A 1 80 ? -15.617 2.878 9.267 1.00 82.31 80 LYS A C 1
ATOM 624 O O . LYS A 1 80 ? -15.093 1.811 9.585 1.00 82.31 80 LYS A O 1
ATOM 629 N N . ALA A 1 81 ? -15.436 4.012 9.935 1.00 86.00 81 ALA A N 1
ATOM 630 C CA . ALA A 1 81 ? -14.857 4.010 11.268 1.00 86.00 81 ALA A CA 1
ATOM 631 C C . ALA A 1 81 ? -15.750 3.168 12.188 1.00 86.00 81 ALA A C 1
ATOM 633 O O . ALA A 1 81 ? -16.979 3.255 12.109 1.00 86.00 81 ALA A O 1
ATOM 634 N N . ILE A 1 82 ? -15.125 2.340 13.016 1.00 90.62 82 ILE A N 1
ATOM 635 C CA . ILE A 1 82 ? -15.784 1.659 14.121 1.00 90.62 82 ILE A CA 1
ATOM 636 C C . ILE A 1 82 ? -16.082 2.752 15.145 1.00 90.62 82 ILE A C 1
ATOM 638 O O . ILE A 1 82 ? -15.135 3.401 15.592 1.00 90.62 82 ILE A O 1
ATOM 642 N N . PRO A 1 83 ? -17.357 3.017 15.469 1.00 91.12 83 PRO A N 1
ATOM 643 C CA . PRO A 1 83 ? -17.700 4.083 16.397 1.00 91.12 83 PRO A CA 1
ATOM 644 C C . PRO A 1 83 ? -17.116 3.806 17.778 1.00 91.12 83 PRO A C 1
ATOM 646 O O . PRO A 1 83 ? -17.175 2.671 18.247 1.00 91.12 83 PRO A O 1
ATOM 649 N N . ARG A 1 84 ? -16.649 4.853 18.458 1.00 92.88 84 ARG A N 1
ATOM 650 C CA . ARG A 1 84 ? -16.228 4.800 19.864 1.00 92.88 84 ARG A CA 1
ATOM 651 C C . ARG A 1 84 ? -17.246 4.074 20.751 1.00 92.88 84 ARG A C 1
ATOM 653 O O . ARG A 1 84 ? -16.877 3.208 21.540 1.00 92.88 84 ARG A O 1
ATOM 660 N N . ASP A 1 85 ? -18.529 4.376 20.549 1.00 93.75 85 ASP A N 1
ATOM 661 C CA . ASP A 1 85 ? -19.647 3.811 21.311 1.00 93.75 85 ASP A CA 1
ATOM 662 C C . ASP A 1 85 ? -19.713 2.278 21.241 1.00 93.75 85 ASP A C 1
ATOM 664 O O . ASP A 1 85 ? -20.107 1.652 22.218 1.00 93.75 85 ASP A O 1
ATOM 668 N N . HIS A 1 86 ? -19.243 1.653 20.152 1.00 95.19 86 HIS A N 1
ATOM 669 C CA . HIS A 1 86 ? -19.169 0.187 20.035 1.00 95.19 86 HIS A CA 1
ATOM 670 C C . HIS A 1 86 ? -18.333 -0.434 21.160 1.00 95.19 86 HIS A C 1
ATOM 672 O O . HIS A 1 86 ? -18.704 -1.457 21.737 1.00 95.19 86 HIS A O 1
ATOM 678 N N . TRP A 1 87 ? -17.202 0.191 21.496 1.00 95.50 87 TRP A N 1
ATOM 679 C CA . TRP A 1 87 ? -16.314 -0.299 22.550 1.00 95.50 87 TRP A CA 1
ATOM 680 C C . TRP A 1 87 ? -16.921 -0.075 23.935 1.00 95.50 87 TRP A C 1
ATOM 682 O O . TRP A 1 87 ? -16.853 -0.963 24.786 1.00 95.50 87 TRP A O 1
ATOM 692 N N . LEU A 1 88 ? -17.587 1.063 24.137 1.00 96.00 88 LEU A N 1
ATOM 693 C CA . LEU A 1 88 ? -18.284 1.374 25.387 1.00 96.00 88 LEU A CA 1
ATO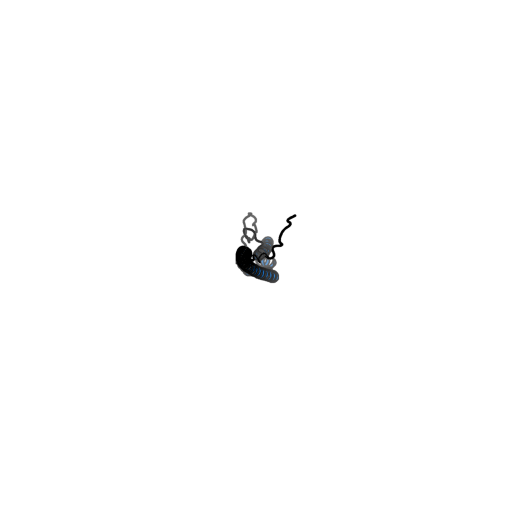M 694 C C . LEU A 1 88 ? -19.460 0.417 25.632 1.00 96.00 88 LEU A C 1
ATOM 696 O O . LEU A 1 88 ? -19.624 -0.092 26.738 1.00 96.00 88 LEU A O 1
ATOM 700 N N . GLU A 1 89 ? -20.246 0.110 24.598 1.00 96.44 89 GLU A N 1
ATOM 701 C CA . GLU A 1 89 ? -21.361 -0.846 24.659 1.00 96.44 89 GLU A CA 1
ATOM 702 C C . GLU A 1 89 ? -20.892 -2.278 24.953 1.00 96.44 89 GLU A C 1
ATOM 704 O O . GLU A 1 89 ? -21.595 -3.038 25.622 1.00 96.44 89 GLU A O 1
ATOM 709 N N . LYS A 1 90 ? -19.676 -2.640 24.522 1.00 94.38 90 LYS A N 1
ATOM 710 C CA . LYS A 1 90 ? -19.005 -3.893 24.905 1.00 94.38 90 LYS A CA 1
ATOM 711 C C . LYS A 1 90 ? -18.502 -3.907 26.359 1.00 94.38 90 LYS A C 1
ATOM 713 O O . LYS A 1 90 ? -18.071 -4.958 26.831 1.00 94.38 90 LYS A O 1
ATOM 718 N N . GLY A 1 91 ? -18.572 -2.782 27.072 1.00 95.62 91 GLY A N 1
ATOM 719 C CA . GLY A 1 91 ? -18.142 -2.646 28.465 1.00 95.62 91 GLY A CA 1
ATOM 720 C C . GLY A 1 91 ? -16.680 -2.234 28.644 1.00 95.62 91 GLY A C 1
ATOM 721 O O . GLY A 1 91 ? -16.158 -2.351 29.753 1.00 95.62 91 GLY A O 1
ATOM 722 N N . TYR A 1 92 ? -16.011 -1.766 27.586 1.00 95.56 92 TYR A N 1
ATOM 723 C CA . TYR A 1 92 ? -14.668 -1.198 27.698 1.00 95.56 92 TYR A CA 1
ATOM 724 C C . TYR A 1 92 ? -14.693 0.226 28.259 1.00 95.56 92 TYR A C 1
ATOM 726 O O . TYR A 1 92 ? -15.712 0.917 28.219 1.00 95.56 92 TYR A O 1
ATOM 734 N N . THR A 1 93 ? -13.551 0.661 28.793 1.00 95.44 93 THR A N 1
ATOM 735 C CA . THR A 1 93 ? -13.397 2.012 29.338 1.00 95.44 93 THR A CA 1
ATOM 736 C C . THR A 1 93 ? -13.307 3.060 28.231 1.00 95.44 93 THR A C 1
ATOM 738 O O . THR A 1 93 ? -13.062 2.743 27.063 1.00 95.44 93 THR A O 1
ATOM 741 N N . GLU A 1 94 ? -13.472 4.327 28.612 1.00 95.50 94 GLU A N 1
ATOM 742 C CA . GLU A 1 94 ? -13.276 5.464 27.711 1.00 95.50 94 GLU A CA 1
ATOM 743 C C . GLU A 1 94 ? -11.872 5.469 27.095 1.00 95.50 94 GLU A C 1
ATOM 745 O O . GLU A 1 94 ? -11.735 5.630 25.886 1.00 95.50 94 GLU A O 1
ATOM 750 N N . GLU A 1 95 ? -10.842 5.197 27.898 1.00 95.19 95 GLU A N 1
ATOM 751 C CA . GLU A 1 95 ? -9.447 5.174 27.450 1.00 95.19 95 GLU A CA 1
ATOM 752 C C . GLU A 1 95 ? -9.193 4.056 26.437 1.00 95.19 95 GLU A C 1
ATOM 754 O O . GLU A 1 95 ? -8.434 4.232 25.484 1.00 95.19 95 GLU A O 1
ATOM 759 N N . TYR A 1 96 ? -9.843 2.902 26.614 1.00 95.81 96 TYR A N 1
ATOM 760 C CA . TYR A 1 96 ? -9.762 1.817 25.643 1.00 95.81 96 TYR A CA 1
ATOM 761 C C . TYR A 1 96 ? -10.438 2.198 24.324 1.00 95.81 96 TYR A C 1
ATOM 763 O O . TYR A 1 96 ? -9.884 1.946 23.253 1.00 95.81 96 TYR A O 1
ATOM 771 N N . ALA A 1 97 ? -11.619 2.819 24.390 1.00 95.62 97 ALA A N 1
ATOM 772 C CA . ALA A 1 97 ? -12.331 3.273 23.203 1.00 95.62 97 ALA A CA 1
ATOM 773 C C . ALA A 1 97 ? -11.519 4.331 22.430 1.00 95.62 97 ALA A C 1
ATOM 775 O O . ALA A 1 97 ? -11.387 4.227 21.210 1.00 95.62 97 ALA A O 1
ATOM 776 N N . ASP A 1 98 ? -10.889 5.273 23.137 1.00 94.75 98 ASP A N 1
ATOM 777 C CA . ASP A 1 98 ? -10.001 6.282 22.546 1.00 94.75 98 ASP A CA 1
ATOM 778 C C . ASP A 1 98 ? -8.759 5.638 21.905 1.00 94.75 98 ASP A C 1
ATOM 780 O O . ASP A 1 98 ? -8.397 5.952 20.767 1.00 94.75 98 ASP A O 1
ATOM 784 N N . ALA A 1 99 ? -8.139 4.665 22.581 1.00 95.25 99 ALA A N 1
ATOM 785 C CA . ALA A 1 99 ? -7.010 3.919 22.029 1.00 95.25 99 ALA A CA 1
ATOM 786 C C . ALA A 1 99 ? -7.392 3.136 20.758 1.00 95.25 99 ALA A C 1
ATOM 788 O O . ALA A 1 99 ? -6.574 2.998 19.841 1.00 95.25 99 ALA A O 1
ATOM 789 N N . MET A 1 100 ? -8.630 2.639 20.663 1.00 95.25 100 MET A N 1
ATOM 790 C CA . MET A 1 100 ? -9.136 1.974 19.458 1.00 95.25 100 MET A CA 1
ATOM 791 C C . MET A 1 100 ? -9.360 2.947 18.300 1.00 95.25 100 MET A C 1
ATOM 793 O O . MET A 1 100 ? -9.089 2.590 17.149 1.00 95.25 100 MET A O 1
ATOM 797 N N . ASP A 1 101 ? -9.797 4.173 18.568 1.00 92.88 101 ASP A N 1
ATOM 798 C CA . ASP A 1 101 ? -9.892 5.218 17.546 1.00 92.88 101 ASP A CA 1
ATOM 799 C C . ASP A 1 101 ? -8.502 5.594 17.008 1.00 92.88 101 ASP A C 1
ATOM 801 O O . ASP A 1 101 ? -8.276 5.585 15.791 1.00 92.88 101 ASP A O 1
ATOM 805 N N . GLU A 1 102 ? -7.518 5.793 17.891 1.00 93.25 102 GLU A N 1
ATOM 806 C CA . GLU A 1 102 ? -6.129 6.035 17.480 1.00 93.25 102 GLU A CA 1
ATOM 807 C C . GLU A 1 102 ? -5.542 4.871 16.669 1.00 93.25 102 GLU A C 1
ATOM 809 O O . GLU A 1 102 ? -4.785 5.068 15.705 1.00 93.25 102 GLU A O 1
ATOM 814 N N . PHE A 1 103 ? -5.882 3.638 17.047 1.00 93.81 103 PHE A N 1
ATOM 815 C CA . PHE A 1 103 ? -5.436 2.438 16.355 1.00 93.81 103 PHE A CA 1
ATOM 816 C C . PHE A 1 103 ? -5.996 2.359 14.928 1.00 93.81 103 PHE A C 1
ATOM 818 O O . PHE A 1 103 ? -5.243 2.097 13.983 1.00 93.81 103 PHE A O 1
ATOM 825 N N . GLN A 1 104 ? -7.281 2.672 14.738 1.00 91.75 104 GLN A N 1
ATOM 826 C CA . GLN A 1 104 ? -7.904 2.753 13.413 1.00 91.75 104 GLN A CA 1
ATOM 827 C C . GLN A 1 104 ? -7.255 3.828 12.531 1.00 91.75 104 GLN A C 1
ATOM 829 O O . GLN A 1 104 ? -7.003 3.604 11.342 1.00 91.75 104 GLN A O 1
ATOM 834 N N . ASP A 1 105 ? -6.931 4.990 13.092 1.00 89.38 105 ASP A N 1
ATOM 835 C CA . ASP A 1 105 ? -6.277 6.059 12.337 1.00 89.38 105 ASP A CA 1
ATOM 836 C C . ASP A 1 105 ? -4.827 5.721 11.976 1.00 89.38 105 ASP A C 1
ATOM 838 O O . A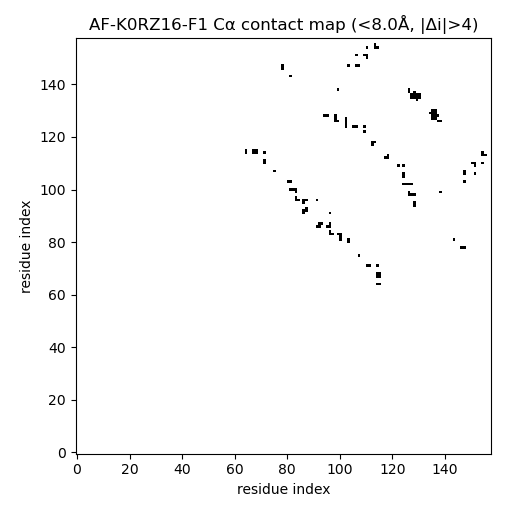SP A 1 105 ? -4.350 6.060 10.883 1.00 89.38 105 ASP A O 1
ATOM 842 N N . ARG A 1 106 ? -4.134 4.966 12.835 1.00 90.69 106 ARG A N 1
ATOM 843 C CA . ARG A 1 106 ? -2.810 4.413 12.527 1.00 90.69 106 ARG A CA 1
ATOM 844 C C . ARG A 1 106 ? -2.863 3.446 11.345 1.00 90.69 106 ARG A C 1
ATOM 846 O O . ARG A 1 106 ? -2.009 3.560 10.464 1.00 90.69 106 ARG A O 1
ATOM 853 N N . PHE A 1 107 ? -3.868 2.570 11.271 1.00 90.81 107 PHE A N 1
ATOM 854 C CA . PHE A 1 107 ? -4.092 1.732 10.087 1.00 90.81 107 PHE A CA 1
ATOM 855 C C . PHE A 1 107 ? -4.242 2.563 8.819 1.00 90.81 107 PHE A C 1
ATOM 857 O O . PHE A 1 107 ? -3.528 2.334 7.844 1.00 90.81 107 PHE A O 1
ATOM 864 N N . LYS A 1 108 ? -5.152 3.546 8.832 1.00 87.62 108 LYS A N 1
ATOM 865 C CA . LYS A 1 108 ? -5.432 4.380 7.654 1.00 87.62 108 LYS A CA 1
ATOM 866 C C . LYS A 1 108 ? -4.174 5.084 7.155 1.00 87.62 108 LYS A C 1
ATOM 868 O O . LYS A 1 108 ? -3.910 5.089 5.952 1.00 87.62 108 LYS A O 1
ATOM 873 N N . ARG A 1 109 ? -3.385 5.653 8.073 1.00 87.62 109 ARG A N 1
ATOM 874 C CA . ARG A 1 109 ? -2.126 6.327 7.739 1.00 87.62 109 ARG A CA 1
ATOM 875 C C . ARG A 1 109 ? -1.125 5.366 7.100 1.00 87.62 109 ARG A C 1
ATOM 877 O O . ARG A 1 109 ? -0.623 5.662 6.022 1.00 87.62 109 ARG A O 1
ATOM 884 N N . ILE A 1 110 ? -0.886 4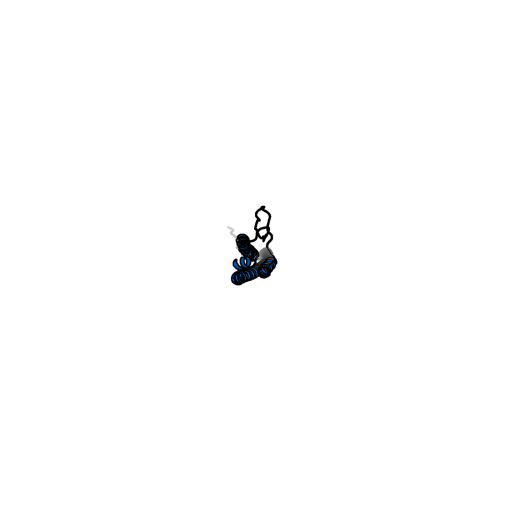.211 7.718 1.00 89.44 110 ILE A N 1
ATOM 885 C CA . ILE A 1 110 ? 0.104 3.242 7.231 1.00 89.44 110 ILE A CA 1
ATOM 886 C C . ILE A 1 110 ? -0.310 2.649 5.879 1.00 89.44 110 ILE A C 1
ATOM 888 O O . ILE A 1 110 ? 0.512 2.569 4.972 1.00 89.44 110 ILE A O 1
ATOM 892 N N . ILE A 1 111 ? -1.586 2.294 5.697 1.00 87.19 111 ILE A N 1
ATOM 893 C CA . ILE A 1 111 ? -2.111 1.806 4.409 1.00 87.19 111 ILE A CA 1
ATOM 894 C C . ILE A 1 111 ? -1.915 2.858 3.311 1.00 87.19 111 ILE A C 1
ATOM 896 O O . ILE A 1 111 ? -1.516 2.528 2.192 1.00 87.19 111 ILE A O 1
ATOM 900 N N . LYS A 1 112 ? -2.166 4.136 3.620 1.00 83.19 112 LYS A N 1
A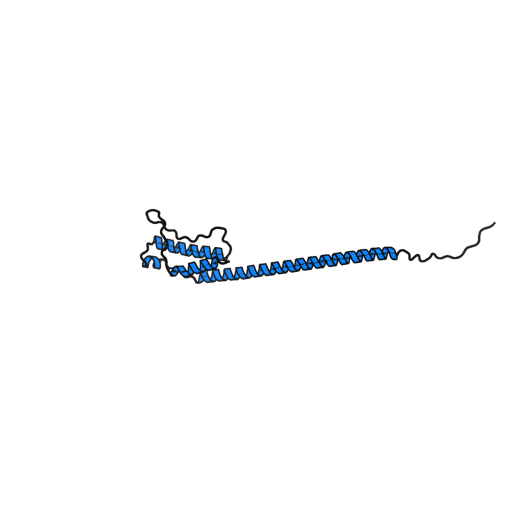TOM 901 C CA . LYS A 1 112 ? -1.927 5.241 2.685 1.00 83.19 112 LYS A CA 1
ATOM 902 C C . LYS A 1 112 ? -0.446 5.339 2.315 1.00 83.19 112 LYS A C 1
ATOM 904 O O . LYS A 1 112 ? -0.132 5.384 1.128 1.00 83.19 112 LYS A O 1
ATOM 909 N N . GLU A 1 113 ? 0.446 5.356 3.303 1.00 85.88 113 GLU A N 1
ATOM 910 C CA . GLU A 1 113 ? 1.896 5.428 3.086 1.00 85.88 113 GLU A CA 1
ATOM 911 C C . GLU A 1 113 ? 2.377 4.264 2.214 1.00 85.88 113 GLU A C 1
ATOM 913 O O . GLU A 1 113 ? 3.025 4.500 1.192 1.00 85.88 113 GLU A O 1
ATOM 918 N N . LEU A 1 114 ? 1.962 3.035 2.544 1.00 87.19 114 LEU A N 1
ATOM 919 C CA . LEU A 1 114 ? 2.258 1.823 1.782 1.00 87.19 114 LEU A CA 1
ATOM 920 C C . LEU A 1 114 ? 1.850 1.961 0.317 1.00 87.19 114 LEU A C 1
ATOM 922 O O . LEU A 1 114 ? 2.670 1.784 -0.580 1.00 87.19 114 LEU A O 1
ATOM 926 N N . ARG A 1 115 ? 0.599 2.343 0.046 1.00 82.94 115 ARG A N 1
ATOM 927 C CA . ARG A 1 115 ? 0.076 2.450 -1.328 1.00 82.94 115 ARG A CA 1
ATOM 928 C C . ARG A 1 115 ? 0.706 3.575 -2.145 1.00 82.94 115 ARG A C 1
ATOM 930 O O . ARG A 1 115 ? 0.709 3.506 -3.370 1.00 82.94 115 ARG A O 1
ATOM 937 N N . THR A 1 116 ? 1.221 4.600 -1.474 1.00 79.31 116 THR A N 1
ATOM 938 C CA . THR A 1 116 ? 1.913 5.733 -2.110 1.00 79.31 116 THR A CA 1
ATOM 939 C C . THR A 1 116 ? 3.418 5.516 -2.271 1.00 79.31 116 THR A C 1
ATOM 941 O O . THR A 1 116 ? 4.075 6.354 -2.881 1.00 79.31 116 THR A O 1
ATOM 944 N N . GLY A 1 117 ? 3.969 4.425 -1.727 1.00 81.50 117 GLY A N 1
ATOM 945 C CA . GLY A 1 117 ? 5.413 4.180 -1.713 1.00 81.50 117 GLY A CA 1
ATOM 946 C C . GLY A 1 117 ? 6.195 5.171 -0.841 1.00 81.50 117 GLY A C 1
ATOM 947 O O . GLY A 1 117 ? 7.387 5.351 -1.054 1.00 81.50 117 GLY A O 1
ATOM 948 N N . MET A 1 118 ? 5.534 5.835 0.116 1.00 81.38 118 MET A N 1
ATOM 949 C CA . MET A 1 118 ? 6.157 6.806 1.031 1.00 81.38 118 MET A CA 1
ATOM 950 C C . MET A 1 118 ? 6.707 6.164 2.313 1.00 81.38 118 MET A C 1
ATOM 952 O O . MET A 1 118 ? 7.197 6.872 3.189 1.00 81.38 118 MET A O 1
ATOM 956 N N . VAL A 1 119 ? 6.603 4.842 2.451 1.00 82.50 119 VAL A N 1
ATOM 957 C CA . VAL A 1 119 ? 7.181 4.129 3.592 1.00 82.50 119 VAL A CA 1
ATOM 958 C C . VAL A 1 119 ? 8.690 4.031 3.413 1.00 82.50 119 VAL A C 1
ATOM 960 O O . VAL A 1 119 ? 9.162 3.409 2.464 1.00 82.50 119 VAL A O 1
ATOM 963 N N . ASP A 1 120 ? 9.426 4.577 4.375 1.00 76.12 120 ASP A N 1
ATOM 964 C CA . ASP A 1 120 ? 10.860 4.355 4.537 1.00 76.12 120 ASP A CA 1
ATOM 965 C C . ASP A 1 120 ? 11.097 3.647 5.882 1.00 76.12 120 ASP A C 1
ATOM 967 O O . ASP A 1 120 ? 10.872 4.215 6.952 1.00 76.12 120 ASP A O 1
ATOM 971 N N . GLY A 1 121 ? 11.475 2.366 5.839 1.00 81.69 121 GLY A N 1
ATOM 972 C CA . GLY A 1 121 ? 11.826 1.578 7.025 1.00 81.69 121 GLY A CA 1
ATOM 973 C C . GLY A 1 121 ? 10.738 0.646 7.580 1.00 81.69 121 GLY A C 1
ATOM 974 O O . GLY A 1 121 ? 9.927 0.076 6.852 1.00 81.69 121 GLY A O 1
ATOM 975 N N . LEU A 1 122 ? 10.799 0.404 8.896 1.00 86.31 122 LEU A N 1
ATOM 976 C CA . LEU A 1 122 ? 9.984 -0.600 9.587 1.00 86.31 122 LEU A CA 1
ATOM 977 C C . LEU A 1 122 ? 8.523 -0.149 9.715 1.00 86.31 122 LEU A C 1
ATOM 979 O O . LEU A 1 122 ? 8.220 0.844 10.374 1.00 86.31 122 LEU A O 1
ATOM 983 N N . ILE A 1 123 ? 7.608 -0.949 9.171 1.00 87.12 123 ILE A N 1
ATOM 984 C CA . ILE A 1 123 ? 6.166 -0.743 9.317 1.00 87.12 123 ILE A CA 1
ATOM 985 C C . ILE A 1 123 ? 5.690 -1.401 10.610 1.00 87.12 123 ILE A C 1
ATOM 987 O O . ILE A 1 123 ? 5.921 -2.588 10.837 1.00 87.12 123 ILE A O 1
ATOM 991 N N . SER A 1 124 ? 4.994 -0.639 11.452 1.00 88.50 124 SER A N 1
ATOM 992 C CA . SER A 1 124 ? 4.465 -1.130 12.724 1.00 88.50 124 SER A CA 1
ATOM 993 C C . SER A 1 124 ? 3.059 -0.590 12.979 1.00 88.50 124 SER A C 1
ATOM 995 O O . SER A 1 124 ? 2.855 0.613 13.171 1.00 88.50 124 SER A O 1
ATOM 997 N N . VAL A 1 125 ? 2.087 -1.503 12.992 1.00 88.44 125 VAL A N 1
ATOM 998 C CA . VAL A 1 125 ? 0.699 -1.244 13.385 1.00 88.44 125 VAL A CA 1
ATOM 999 C C . VAL A 1 125 ? 0.503 -1.858 14.769 1.00 88.44 125 VAL A C 1
ATOM 1001 O O . VAL A 1 125 ? 0.368 -3.072 14.895 1.00 88.44 125 VAL A O 1
ATOM 1004 N N . THR A 1 126 ? 0.544 -1.034 15.817 1.00 89.94 126 THR A N 1
ATOM 1005 C CA . THR A 1 126 ? 0.367 -1.489 17.202 1.00 89.94 126 THR A CA 1
ATOM 1006 C C . THR A 1 126 ? -0.729 -0.712 17.906 1.00 89.94 126 THR A C 1
ATOM 1008 O O . THR A 1 126 ? -0.827 0.510 17.761 1.00 89.94 126 THR A O 1
ATOM 1011 N N . PHE A 1 127 ? -1.535 -1.442 18.674 1.00 93.31 127 PHE A N 1
ATOM 1012 C CA . PHE A 1 127 ? -2.414 -0.874 19.683 1.00 93.31 127 PHE A CA 1
ATOM 1013 C C . PHE A 1 127 ? -1.567 -0.406 20.866 1.00 93.31 127 PHE A C 1
ATOM 1015 O O . PHE A 1 127 ? -0.579 -1.056 21.216 1.00 93.31 127 PHE A O 1
ATOM 1022 N N . ARG A 1 128 ? -1.906 0.753 21.431 1.00 92.56 128 ARG A N 1
ATOM 1023 C CA . ARG A 1 128 ? -1.150 1.369 22.522 1.00 92.56 128 ARG A CA 1
ATOM 1024 C C . ARG A 1 128 ? -2.113 1.777 23.616 1.00 92.56 128 ARG A C 1
ATOM 1026 O O . ARG A 1 128 ? -2.817 2.766 23.473 1.00 92.56 128 ARG A O 1
ATOM 1033 N N . LEU A 1 129 ? -2.100 1.016 24.695 1.00 95.12 129 LEU A N 1
ATOM 1034 C CA . LEU A 1 129 ? -2.807 1.332 25.920 1.00 95.12 129 LEU A CA 1
ATOM 1035 C C . LEU A 1 129 ? -2.035 0.696 27.072 1.00 95.12 129 LEU A C 1
ATOM 1037 O O . LEU A 1 129 ? -1.598 -0.450 26.956 1.00 95.12 129 LEU A O 1
ATOM 1041 N N . LEU A 1 130 ? -1.844 1.455 28.146 1.00 94.06 130 LEU A N 1
ATOM 1042 C CA . LEU A 1 130 ? -1.248 0.969 29.383 1.00 94.06 130 LEU A CA 1
ATOM 1043 C C . LEU A 1 130 ? -2.341 0.838 30.440 1.00 94.06 130 LEU A C 1
ATOM 1045 O O . LEU A 1 130 ? -3.255 1.664 30.482 1.00 94.06 130 LEU A O 1
ATOM 1049 N N . ASP A 1 131 ? -2.259 -0.198 31.266 1.00 91.38 131 ASP A N 1
ATOM 1050 C CA . ASP A 1 131 ? -3.095 -0.306 32.458 1.00 91.38 131 ASP A CA 1
ATOM 1051 C C . ASP A 1 131 ? -2.533 0.545 33.613 1.00 91.38 131 ASP A C 1
ATOM 1053 O O . ASP A 1 131 ? -1.550 1.273 33.471 1.00 91.38 131 ASP A O 1
ATOM 1057 N N . HIS A 1 132 ? -3.171 0.474 34.781 1.00 88.50 132 HIS A N 1
ATOM 1058 C CA . HIS A 1 132 ? -2.749 1.227 35.967 1.00 88.50 132 HIS A CA 1
ATOM 1059 C C . HIS A 1 132 ? -1.391 0.794 36.542 1.00 88.50 132 HIS A C 1
ATOM 1061 O O . HIS A 1 132 ? -0.854 1.487 37.405 1.00 88.50 132 HIS A O 1
ATOM 1067 N N . GLU A 1 133 ? -0.854 -0.339 36.096 1.00 91.81 133 GLU A N 1
ATOM 1068 C CA . GLU A 1 133 ? 0.450 -0.874 36.485 1.00 91.81 133 GLU A CA 1
ATOM 1069 C C . GLU A 1 133 ? 1.499 -0.666 35.374 1.00 91.81 133 GLU A C 1
ATOM 1071 O O . GLU A 1 133 ? 2.566 -1.276 35.410 1.00 91.81 133 GLU A O 1
ATOM 1076 N N . ASP A 1 134 ? 1.205 0.200 34.395 1.00 91.50 134 ASP A N 1
ATOM 1077 C CA . ASP A 1 134 ? 2.037 0.488 33.222 1.00 91.50 134 ASP A CA 1
ATOM 1078 C C . ASP A 1 134 ? 2.307 -0.740 32.324 1.00 91.50 134 ASP A C 1
ATOM 1080 O O . ASP A 1 134 ? 3.261 -0.757 31.536 1.00 91.50 134 ASP A O 1
ATOM 1084 N N . ASN A 1 135 ? 1.460 -1.773 32.384 1.00 92.06 135 ASN A N 1
ATOM 1085 C CA . ASN A 1 135 ? 1.561 -2.924 31.491 1.00 92.06 135 ASN A CA 1
ATOM 1086 C C . ASN A 1 135 ? 0.821 -2.667 30.176 1.00 92.06 135 ASN A C 1
ATOM 1088 O O . ASN A 1 135 ? -0.249 -2.062 30.146 1.00 92.06 135 ASN A O 1
ATOM 1092 N N . ASN A 1 136 ? 1.359 -3.193 29.070 1.00 92.31 136 ASN A N 1
ATOM 1093 C CA . ASN A 1 136 ? 0.697 -3.106 27.768 1.00 92.31 136 ASN A CA 1
ATOM 1094 C C . ASN A 1 136 ? -0.597 -3.925 27.754 1.00 92.31 136 ASN A C 1
ATOM 1096 O O . ASN A 1 136 ? -0.572 -5.154 27.862 1.00 92.31 136 ASN A O 1
ATOM 1100 N N . VAL A 1 137 ? -1.711 -3.243 27.515 1.00 92.94 137 VAL A N 1
ATOM 1101 C CA . VAL A 1 137 ? -3.002 -3.870 27.254 1.00 92.94 137 VAL A CA 1
ATOM 1102 C C . VAL A 1 137 ? -3.031 -4.362 25.809 1.00 92.94 137 VAL A C 1
ATOM 1104 O O . VAL A 1 137 ? -2.560 -3.696 24.884 1.00 92.94 137 VAL A O 1
ATOM 1107 N N . THR A 1 138 ? -3.588 -5.552 25.605 1.00 91.31 138 THR A N 1
ATOM 1108 C CA . THR A 1 138 ? -3.790 -6.109 24.264 1.00 91.31 138 THR A CA 1
ATOM 1109 C C . THR A 1 138 ? -5.132 -5.651 23.705 1.00 91.31 138 THR A C 1
ATOM 1111 O O . THR A 1 138 ? -6.120 -5.586 24.433 1.00 91.31 138 THR A O 1
ATOM 1114 N N . ALA A 1 139 ? -5.165 -5.315 22.413 1.00 91.12 139 ALA A N 1
ATOM 1115 C CA . ALA A 1 139 ? -6.428 -5.056 21.734 1.00 91.12 139 ALA A CA 1
ATOM 1116 C C . ALA A 1 139 ? -7.231 -6.355 21.645 1.00 91.12 139 ALA A C 1
ATOM 1118 O O . ALA A 1 139 ? -6.701 -7.383 21.215 1.00 91.12 139 ALA A O 1
ATOM 1119 N N . ASP A 1 140 ? -8.506 -6.279 22.004 1.00 90.62 140 ASP A N 1
ATOM 1120 C CA . ASP A 1 140 ? -9.458 -7.356 21.784 1.00 90.62 140 ASP A CA 1
ATOM 1121 C C . ASP A 1 140 ? -9.650 -7.624 20.287 1.00 90.62 140 ASP A C 1
ATOM 1123 O O . ASP A 1 140 ? -9.571 -6.728 19.436 1.00 90.62 140 ASP A O 1
ATOM 1127 N N . HIS A 1 141 ? -9.918 -8.885 19.968 1.00 86.81 141 HIS A N 1
ATOM 1128 C CA . HIS A 1 141 ? -10.253 -9.282 18.613 1.00 86.81 141 HIS A CA 1
ATOM 1129 C C . HIS A 1 141 ? -11.695 -8.874 18.293 1.00 86.81 141 HIS A C 1
ATOM 1131 O O . HIS A 1 141 ? -12.630 -9.189 19.023 1.00 86.81 141 HIS A O 1
ATOM 1137 N N . ASP A 1 142 ? -11.888 -8.209 17.156 1.00 91.81 142 ASP A N 1
ATOM 1138 C CA . ASP A 1 142 ? -13.214 -7.833 16.675 1.00 91.81 142 ASP A CA 1
ATOM 1139 C C . ASP A 1 142 ? -13.289 -7.970 15.152 1.00 91.81 142 ASP A C 1
ATOM 1141 O O . ASP A 1 142 ? -12.391 -7.527 14.426 1.00 91.81 142 ASP A O 1
ATOM 1145 N N . ASP A 1 143 ? -14.372 -8.569 14.657 1.00 92.25 143 ASP A N 1
ATOM 1146 C CA . ASP A 1 143 ? -14.598 -8.768 13.225 1.00 92.25 143 ASP A CA 1
ATOM 1147 C C . ASP A 1 143 ? -14.684 -7.437 12.464 1.00 92.25 143 ASP A C 1
ATOM 1149 O O . ASP A 1 143 ? -14.353 -7.370 11.276 1.00 92.25 143 ASP A O 1
ATOM 1153 N N . LEU A 1 144 ? -15.050 -6.347 13.145 1.00 91.56 144 LEU A N 1
ATOM 1154 C CA . LEU A 1 144 ? -15.064 -5.006 12.568 1.00 91.56 144 LEU A CA 1
ATOM 1155 C C . LEU A 1 144 ? -13.663 -4.500 12.188 1.00 91.56 144 LEU A C 1
ATOM 1157 O O . LEU A 1 144 ? -13.549 -3.606 11.347 1.00 91.56 144 LEU A O 1
ATOM 1161 N N . LEU A 1 145 ? -12.591 -5.088 12.734 1.00 90.94 145 LEU A N 1
ATOM 1162 C CA . LEU A 1 145 ? -11.208 -4.784 12.348 1.00 90.94 145 LEU A CA 1
ATOM 1163 C C . LEU A 1 145 ? -10.750 -5.562 11.105 1.00 90.94 145 LEU A C 1
ATOM 1165 O O . LEU A 1 145 ? -9.765 -5.176 10.474 1.00 90.94 145 LEU A O 1
ATOM 1169 N N . ILE A 1 146 ? -11.445 -6.634 10.705 1.00 91.00 146 ILE A N 1
ATOM 1170 C CA . ILE A 1 146 ? -11.059 -7.466 9.550 1.00 91.00 146 ILE A CA 1
ATOM 1171 C C . ILE A 1 146 ? -10.878 -6.647 8.259 1.00 91.00 146 ILE A C 1
ATOM 1173 O O . ILE A 1 146 ? -9.894 -6.890 7.554 1.00 91.00 146 ILE A O 1
ATOM 1177 N N . PRO A 1 147 ? -11.754 -5.682 7.910 1.00 88.94 147 PRO A N 1
ATOM 1178 C CA . PRO A 1 147 ? -11.553 -4.843 6.730 1.00 88.94 147 PRO A CA 1
ATOM 1179 C C . PRO A 1 147 ? -10.233 -4.063 6.759 1.00 88.94 147 PRO A C 1
ATOM 1181 O O . PRO A 1 147 ? -9.582 -3.945 5.726 1.00 88.94 147 PRO A O 1
ATOM 1184 N N . TYR A 1 148 ? -9.806 -3.580 7.929 1.00 90.12 148 TYR A N 1
ATOM 1185 C CA . TYR A 1 148 ? -8.530 -2.878 8.087 1.00 90.12 148 TYR A CA 1
ATOM 1186 C C . TYR A 1 148 ? -7.341 -3.822 7.883 1.00 90.12 148 TYR A C 1
ATOM 1188 O O . TYR A 1 148 ? -6.414 -3.489 7.148 1.00 90.12 148 TYR A O 1
ATOM 1196 N N . TRP A 1 149 ? -7.390 -5.023 8.467 1.00 91.31 149 TRP A N 1
ATOM 1197 C CA . TRP A 1 149 ? -6.332 -6.027 8.313 1.00 91.31 149 TRP A CA 1
ATOM 1198 C C . TRP A 1 149 ? -6.192 -6.543 6.880 1.00 91.31 149 TRP A C 1
ATOM 1200 O O . TRP A 1 149 ? -5.069 -6.682 6.397 1.00 91.31 149 TRP A O 1
ATOM 1210 N N . LYS A 1 150 ? -7.307 -6.797 6.182 1.00 89.00 150 LYS A N 1
ATOM 1211 C CA . LYS A 1 150 ? -7.289 -7.204 4.766 1.00 89.00 150 LYS A CA 1
ATOM 1212 C C . LYS A 1 150 ? -6.623 -6.147 3.896 1.00 89.00 150 LYS A C 1
ATOM 1214 O O . LYS A 1 150 ? -5.757 -6.458 3.093 1.00 89.00 150 LYS A O 1
ATOM 1219 N N . GLU A 1 151 ? -6.979 -4.889 4.111 1.00 87.94 151 GLU A N 1
ATOM 1220 C CA . GLU A 1 151 ? -6.475 -3.782 3.300 1.00 87.94 151 GLU A CA 1
ATOM 1221 C C . GLU A 1 151 ? -5.023 -3.441 3.627 1.00 87.94 151 GLU A C 1
ATOM 1223 O O . GLU A 1 151 ? -4.265 -3.061 2.737 1.00 87.94 151 GLU A O 1
ATOM 1228 N N . PHE A 1 152 ? -4.611 -3.646 4.879 1.00 89.81 152 PHE A N 1
ATOM 1229 C CA . PHE A 1 152 ? -3.207 -3.631 5.264 1.00 89.81 152 PHE A CA 1
ATOM 1230 C C . PHE A 1 152 ? -2.411 -4.735 4.560 1.00 89.81 152 PHE A C 1
ATOM 1232 O O . PHE A 1 152 ? -1.376 -4.436 3.972 1.00 89.81 152 PHE A O 1
ATOM 1239 N N . ALA A 1 153 ? -2.906 -5.976 4.548 1.00 89.56 153 ALA A N 1
ATOM 1240 C CA . ALA A 1 153 ? -2.257 -7.082 3.844 1.00 89.56 153 ALA A CA 1
ATOM 1241 C C . ALA A 1 153 ? -2.152 -6.821 2.332 1.00 89.56 153 ALA A C 1
ATOM 1243 O O . ALA A 1 153 ? -1.076 -6.971 1.760 1.00 89.56 153 ALA A O 1
ATOM 1244 N N . ASP A 1 154 ? -3.226 -6.342 1.704 1.00 85.75 154 ASP A N 1
ATOM 1245 C CA . ASP A 1 154 ? -3.225 -5.978 0.285 1.00 85.75 154 ASP A CA 1
ATOM 1246 C C . ASP A 1 154 ? -2.250 -4.830 -0.016 1.00 85.75 154 ASP A C 1
ATOM 1248 O O . ASP A 1 154 ? -1.654 -4.788 -1.086 1.00 85.75 154 ASP A O 1
ATOM 1252 N N . ALA A 1 155 ? -2.070 -3.889 0.916 1.00 85.50 155 ALA A N 1
ATOM 1253 C CA . ALA A 1 155 ? -1.113 -2.794 0.771 1.00 85.50 155 ALA A CA 1
ATOM 1254 C C . ALA A 1 155 ? 0.352 -3.222 0.981 1.00 85.50 155 ALA A C 1
ATOM 1256 O O . ALA A 1 155 ? 1.247 -2.492 0.558 1.00 85.50 155 ALA A O 1
ATOM 1257 N N . LEU A 1 156 ? 0.603 -4.366 1.631 1.00 86.44 156 LEU A N 1
ATOM 1258 C CA . LEU A 1 156 ? 1.945 -4.940 1.792 1.00 86.44 156 LEU A CA 1
ATOM 1259 C C . LEU A 1 156 ? 2.417 -5.693 0.546 1.00 86.44 156 LEU A C 1
ATOM 1261 O O . LEU A 1 156 ? 3.622 -5.789 0.318 1.00 86.44 156 LEU A O 1
ATOM 1265 N N . ILE A 1 157 ? 1.489 -6.252 -0.233 1.00 74.19 157 ILE A N 1
ATOM 1266 C CA . ILE A 1 157 ? 1.802 -6.974 -1.466 1.00 74.19 157 ILE A CA 1
ATOM 1267 C C . ILE A 1 157 ? 1.984 -5.938 -2.583 1.00 74.19 157 ILE A C 1
ATOM 1269 O O . ILE A 1 157 ? 1.043 -5.601 -3.301 1.00 74.19 157 ILE A O 1
ATOM 1273 N N . HIS A 1 158 ? 3.209 -5.421 -2.692 1.00 56.03 158 HIS A N 1
ATOM 1274 C CA . HIS A 1 158 ? 3.725 -4.760 -3.895 1.00 56.03 158 HIS A CA 1
ATOM 1275 C C . HIS A 1 158 ? 4.563 -5.734 -4.713 1.00 56.03 158 HIS A C 1
ATOM 1277 O O . HIS A 1 158 ? 5.420 -6.420 -4.110 1.00 56.03 158 HIS A O 1
#

Radius of gyration: 42.39 Å; Cα contacts (8 Å, |Δi|>4): 71; chains: 1; bounding box: 95×48×127 Å

Solvent-accessible surface area (backbone atoms only — not comparable to full-atom values): 9587 Å² total; per-residue (Å²): 137,92,83,85,86,85,82,78,88,82,80,85,73,87,77,86,78,61,62,68,67,52,47,53,53,51,51,52,53,53,53,49,53,52,51,50,50,55,49,51,51,51,52,50,54,49,50,51,57,48,52,52,50,54,49,52,57,48,50,53,53,49,54,51,45,54,52,36,45,52,50,49,52,52,45,68,73,62,63,76,78,80,57,53,63,60,38,43,76,74,68,46,51,72,69,55,24,52,32,50,51,54,35,53,52,49,48,55,51,50,36,48,31,42,44,69,66,68,66,83,79,89,86,81,91,70,70,68,47,64,50,99,82,71,44,81,49,77,77,79,90,53,79,85,49,48,67,58,53,53,48,42,52,58,37,67,67,121

Foldseek 3Di:
DDDDDDDDDDDDDPPPPPCVVVVVVVVVVVVVVVVVVVVVVVVVVVVVVVVVVVVVVVVVVVVQLVVLQVVLVVLVVPQDDDDLVVCVVVVDDSQLSVLSNVLLVLLNVLLNCLSNVVDDDDDDRDRADADPVRDGDHDDDDPSCVSSVVSSVVSNPD

pLDDT: mean 84.33, std 15.83, range [38.91, 98.44]